Protein AF-A0AA37IYZ3-F1 (afdb_monomer)

Solvent-accessible surface area (backbone atoms only — not comparable to full-atom values): 4130 Å² total; per-residue (Å²): 131,54,76,66,55,53,49,52,54,48,52,52,50,52,52,48,44,52,51,52,27,52,50,21,52,53,51,42,52,54,35,47,78,70,71,37,66,87,37,71,67,36,52,50,29,50,50,48,27,53,57,31,50,52,55,54,49,50,32,48,76,72,56,64,75,44,92,79,66,84,80,79,125

Structure (mmCIF, N/CA/C/O backbone):
data_AF-A0AA37IYZ3-F1
#
_entry.id   AF-A0AA37IYZ3-F1
#
loop_
_atom_site.group_PDB
_atom_site.id
_atom_site.type_symbol
_atom_site.label_atom_id
_atom_site.label_alt_id
_atom_site.label_comp_id
_atom_site.label_asym_id
_atom_site.label_entity_id
_atom_site.label_seq_id
_atom_site.pdbx_PDB_ins_code
_atom_site.Cartn_x
_atom_site.Cartn_y
_atom_site.Cartn_z
_atom_site.occupancy
_atom_site.B_iso_or_equiv
_atom_site.auth_seq_id
_atom_site.auth_comp_id
_atom_site.auth_asym_id
_atom_site.auth_atom_id
_atom_site.pdbx_PDB_model_num
ATOM 1 N N . MET A 1 1 ? 21.217 4.790 -14.512 1.00 78.50 1 MET A N 1
ATOM 2 C CA . MET A 1 1 ? 20.247 3.701 -14.332 1.00 78.50 1 MET A CA 1
ATOM 3 C C . MET A 1 1 ? 20.132 2.945 -15.643 1.00 78.50 1 MET A C 1
ATOM 5 O O . MET A 1 1 ? 19.751 3.544 -16.644 1.00 78.50 1 MET A O 1
ATOM 9 N N . THR A 1 2 ? 20.532 1.682 -15.667 1.00 97.44 2 THR A N 1
ATOM 10 C CA . THR A 1 2 ? 20.362 0.778 -16.808 1.00 97.44 2 THR A CA 1
ATOM 11 C C . THR A 1 2 ? 18.891 0.363 -16.942 1.00 97.44 2 THR A C 1
ATOM 13 O O . THR A 1 2 ? 18.118 0.514 -15.989 1.00 97.44 2 THR A O 1
ATOM 16 N N . PRO A 1 3 ? 18.465 -0.185 -18.095 1.00 97.06 3 PRO A N 1
ATOM 17 C CA . PRO A 1 3 ? 17.120 -0.742 -18.232 1.00 97.06 3 PRO A CA 1
ATOM 18 C C . PRO A 1 3 ? 16.795 -1.803 -17.169 1.00 97.06 3 PRO A C 1
ATOM 20 O O . PRO A 1 3 ? 15.695 -1.797 -16.624 1.00 97.06 3 PRO A O 1
ATOM 23 N N . ALA A 1 4 ? 17.765 -2.657 -16.823 1.00 95.25 4 ALA A N 1
ATOM 24 C CA . ALA A 1 4 ? 17.609 -3.687 -15.797 1.00 95.25 4 ALA A CA 1
ATOM 25 C C . ALA A 1 4 ? 17.420 -3.086 -14.396 1.00 95.25 4 ALA A C 1
ATOM 27 O O . ALA A 1 4 ? 16.525 -3.495 -13.663 1.00 95.25 4 ALA A O 1
ATOM 28 N N . GLU A 1 5 ? 18.205 -2.064 -14.043 1.00 96.69 5 GLU A N 1
ATOM 29 C CA . GLU A 1 5 ? 18.026 -1.350 -12.774 1.00 96.69 5 GLU A CA 1
ATOM 30 C C . GLU A 1 5 ? 16.640 -0.694 -12.702 1.00 96.69 5 GLU A C 1
ATOM 32 O O . GLU A 1 5 ? 15.987 -0.737 -11.660 1.00 96.69 5 GLU A O 1
ATOM 37 N N . LYS A 1 6 ? 16.163 -0.109 -13.813 1.00 96.00 6 LYS A N 1
ATOM 38 C CA . LYS A 1 6 ? 14.826 0.498 -13.895 1.00 96.00 6 LYS A CA 1
ATOM 39 C C . LYS A 1 6 ? 13.714 -0.526 -13.690 1.00 96.00 6 LYS A C 1
ATOM 41 O O . LYS A 1 6 ? 12.756 -0.224 -12.981 1.00 96.00 6 LYS A O 1
ATOM 46 N N . LEU A 1 7 ? 13.849 -1.710 -14.284 1.00 93.50 7 LEU A N 1
ATOM 47 C CA . LEU A 1 7 ? 12.903 -2.806 -14.101 1.00 93.50 7 LEU A CA 1
ATOM 48 C C . LEU A 1 7 ? 12.880 -3.282 -12.642 1.00 93.50 7 LEU A C 1
ATOM 50 O O . LEU A 1 7 ? 11.812 -3.328 -12.045 1.00 93.50 7 LEU A O 1
ATOM 54 N N . ALA A 1 8 ? 14.044 -3.510 -12.029 1.00 93.88 8 ALA A N 1
ATOM 55 C CA . ALA A 1 8 ? 14.123 -3.939 -10.632 1.00 93.88 8 ALA A CA 1
ATOM 56 C C . ALA A 1 8 ? 13.501 -2.915 -9.662 1.00 93.88 8 ALA A C 1
ATOM 58 O O . ALA A 1 8 ? 12.793 -3.278 -8.725 1.00 93.88 8 ALA A O 1
ATOM 59 N N . ALA A 1 9 ? 13.720 -1.616 -9.896 1.00 95.25 9 ALA A N 1
ATOM 60 C CA . ALA A 1 9 ? 13.087 -0.564 -9.100 1.00 95.25 9 ALA A CA 1
ATOM 61 C C . ALA A 1 9 ? 11.557 -0.544 -9.268 1.00 95.25 9 ALA A C 1
ATOM 63 O O . ALA A 1 9 ? 10.833 -0.268 -8.310 1.00 95.25 9 ALA A O 1
ATOM 64 N N . TYR A 1 10 ? 11.066 -0.841 -10.473 1.00 92.31 10 TYR A N 1
ATOM 65 C CA . TYR A 1 10 ? 9.638 -0.961 -10.744 1.00 92.31 10 TYR A CA 1
ATOM 66 C C . TYR A 1 10 ? 9.021 -2.166 -10.017 1.00 92.31 10 TYR A C 1
ATOM 68 O 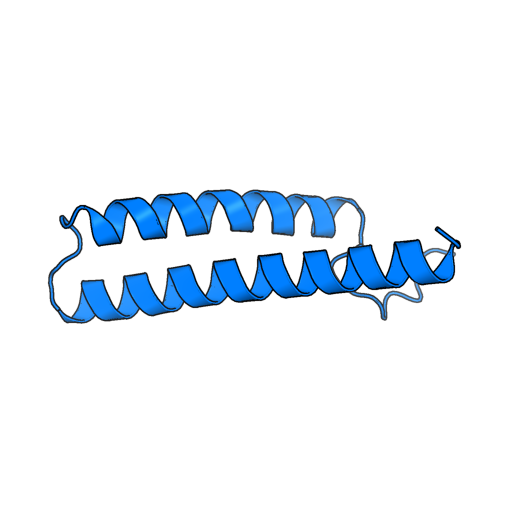O . TYR A 1 10 ? 8.020 -2.005 -9.321 1.00 92.31 10 TYR A O 1
ATOM 76 N N . GLU A 1 11 ? 9.646 -3.340 -10.105 1.00 92.75 11 GLU A N 1
ATOM 77 C CA . GLU A 1 11 ? 9.200 -4.561 -9.419 1.00 92.75 11 GLU A CA 1
ATOM 78 C C . GLU A 1 11 ? 9.182 -4.374 -7.895 1.00 92.75 11 GLU A C 1
ATOM 80 O O . GLU A 1 11 ? 8.200 -4.708 -7.229 1.00 92.75 11 GLU A O 1
ATOM 85 N N . ALA A 1 12 ? 10.221 -3.742 -7.340 1.00 95.12 12 ALA A N 1
ATOM 86 C CA . ALA A 1 12 ? 10.276 -3.398 -5.923 1.00 95.12 12 ALA A CA 1
ATOM 87 C C . ALA A 1 12 ? 9.143 -2.439 -5.516 1.00 95.12 12 ALA A C 1
ATOM 89 O O . ALA A 1 12 ? 8.521 -2.615 -4.466 1.00 95.12 12 ALA A O 1
ATOM 90 N N . MET A 1 13 ? 8.836 -1.437 -6.348 1.00 95.56 13 MET A N 1
ATOM 91 C CA . MET A 1 13 ? 7.723 -0.518 -6.099 1.00 95.56 13 MET A CA 1
ATOM 92 C C . MET A 1 13 ? 6.373 -1.243 -6.141 1.00 95.56 13 MET A C 1
ATOM 94 O O . MET A 1 13 ? 5.522 -1.009 -5.281 1.00 95.56 13 MET A O 1
ATOM 98 N N . GLN A 1 14 ? 6.179 -2.145 -7.100 1.00 93.94 14 GLN A N 1
ATOM 99 C CA . GLN A 1 14 ? 4.958 -2.933 -7.202 1.00 93.94 14 GLN A CA 1
ATOM 100 C C . GLN A 1 14 ? 4.758 -3.827 -5.973 1.00 93.94 14 GLN A C 1
ATOM 102 O O . GLN A 1 14 ? 3.675 -3.825 -5.381 1.00 93.94 14 GLN A O 1
ATOM 107 N N . GLN A 1 15 ? 5.808 -4.540 -5.552 1.00 95.31 15 GLN A N 1
ATOM 108 C CA . GLN A 1 15 ? 5.784 -5.361 -4.343 1.00 95.31 15 GLN A CA 1
ATOM 109 C C . GLN A 1 15 ? 5.459 -4.516 -3.108 1.00 95.31 15 GLN A C 1
ATOM 111 O O . GLN A 1 15 ? 4.623 -4.909 -2.294 1.00 95.31 15 GLN A O 1
ATOM 116 N N . PHE A 1 16 ? 6.071 -3.335 -2.994 1.00 97.19 16 PHE A N 1
ATOM 117 C CA . PHE A 1 16 ? 5.795 -2.405 -1.908 1.00 97.19 16 PHE A CA 1
ATOM 118 C C . PHE A 1 16 ? 4.314 -2.008 -1.875 1.00 97.19 16 PHE A C 1
ATOM 120 O O . PHE A 1 16 ? 3.671 -2.149 -0.840 1.00 97.19 16 PHE A O 1
ATOM 127 N N . VAL A 1 17 ? 3.734 -1.570 -2.998 1.00 97.25 17 VAL A N 1
ATOM 128 C CA . VAL A 1 17 ? 2.313 -1.179 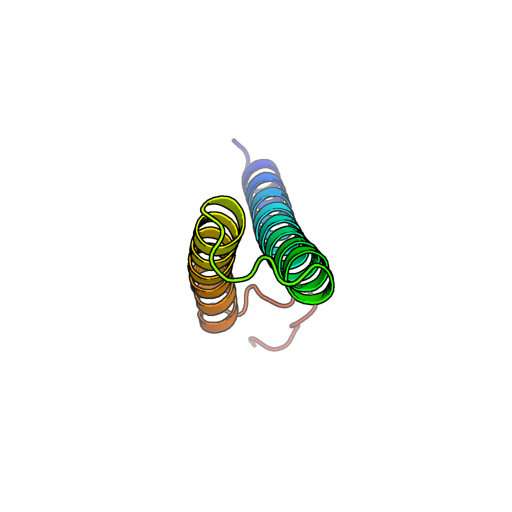-3.066 1.00 97.25 17 VAL A CA 1
ATOM 129 C C . VAL A 1 17 ? 1.394 -2.316 -2.613 1.00 97.25 17 VAL A C 1
ATOM 131 O O . VAL A 1 17 ? 0.469 -2.072 -1.834 1.00 97.25 17 VAL A O 1
ATOM 134 N N . GLN A 1 18 ? 1.662 -3.549 -3.054 1.00 96.81 18 GLN A N 1
ATOM 135 C CA . GLN A 1 18 ? 0.881 -4.720 -2.656 1.00 96.81 18 GLN A CA 1
ATOM 136 C C . GLN A 1 18 ? 0.979 -4.973 -1.145 1.00 96.81 18 GLN A C 1
ATOM 138 O O . GLN A 1 18 ? -0.044 -5.077 -0.470 1.00 96.81 18 GLN A O 1
ATOM 143 N N . GLN A 1 19 ? 2.194 -4.968 -0.589 1.00 97.94 19 GLN A N 1
ATOM 144 C CA . GLN A 1 19 ? 2.414 -5.140 0.850 1.00 97.94 19 GLN A CA 1
ATOM 145 C C . GLN A 1 19 ? 1.691 -4.071 1.673 1.00 97.94 19 GLN A C 1
ATOM 147 O O . GLN A 1 19 ? 1.020 -4.391 2.654 1.00 97.94 19 GLN A O 1
ATOM 152 N N . ARG A 1 20 ? 1.771 -2.799 1.265 1.00 98.38 20 ARG A N 1
ATOM 153 C CA . ARG A 1 20 ? 1.105 -1.702 1.980 1.00 98.38 20 ARG A CA 1
ATOM 154 C C . ARG A 1 20 ? -0.418 -1.820 1.942 1.00 98.38 20 ARG A C 1
ATOM 156 O O . ARG A 1 20 ? -1.072 -1.521 2.942 1.00 98.38 20 ARG A O 1
ATOM 163 N N . TYR A 1 21 ? -0.982 -2.263 0.818 1.00 98.62 21 TYR A N 1
ATOM 164 C CA . TYR A 1 21 ? -2.411 -2.547 0.713 1.00 98.62 21 TYR A CA 1
ATOM 165 C C . TYR A 1 21 ? -2.829 -3.671 1.675 1.00 98.62 21 TYR A C 1
ATOM 167 O O . TYR A 1 21 ? -3.770 -3.494 2.455 1.00 98.62 21 TYR A O 1
ATOM 175 N N . ASP A 1 22 ? -2.105 -4.791 1.668 1.00 98.44 22 ASP A N 1
ATOM 176 C CA . ASP A 1 22 ? -2.421 -5.958 2.499 1.00 98.44 22 ASP A CA 1
ATOM 177 C C . ASP A 1 22 ? -2.282 -5.651 3.996 1.00 98.44 22 ASP A C 1
ATOM 179 O O . ASP A 1 22 ? -3.152 -6.010 4.796 1.00 98.44 22 ASP A O 1
ATOM 183 N N . GLU A 1 23 ? -1.244 -4.908 4.386 1.00 98.56 23 GLU A N 1
ATOM 184 C CA . GLU A 1 23 ? -1.061 -4.426 5.756 1.00 98.56 23 GLU A CA 1
ATOM 185 C C . GLU A 1 23 ? -2.230 -3.552 6.222 1.00 98.56 23 GLU A C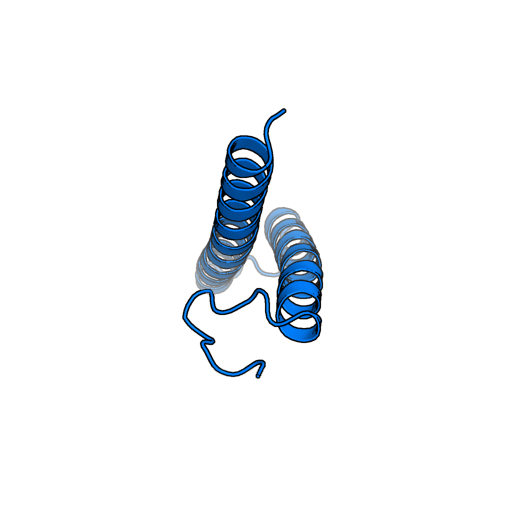 1
ATOM 187 O O . GLU A 1 23 ? -2.744 -3.746 7.329 1.00 98.56 23 GLU A O 1
ATOM 192 N N . ALA A 1 24 ? -2.670 -2.603 5.388 1.00 98.62 24 ALA A N 1
ATOM 193 C CA . ALA A 1 24 ? -3.790 -1.728 5.712 1.00 98.62 24 ALA A CA 1
ATOM 194 C C . ALA A 1 24 ? -5.078 -2.540 5.918 1.00 98.62 24 ALA A C 1
ATOM 196 O O . ALA A 1 24 ? -5.771 -2.361 6.923 1.00 98.62 24 ALA A O 1
ATOM 197 N N . VAL A 1 25 ? -5.364 -3.493 5.023 1.00 98.69 25 VAL A N 1
ATOM 198 C CA . VAL A 1 25 ? -6.520 -4.397 5.137 1.00 98.69 25 VAL A CA 1
ATOM 199 C C . VAL A 1 25 ? -6.451 -5.226 6.423 1.00 98.69 25 VAL A C 1
ATOM 201 O O . VAL A 1 25 ? -7.427 -5.267 7.180 1.00 98.69 25 VAL A O 1
ATOM 204 N N . ALA A 1 26 ? -5.303 -5.839 6.717 1.00 98.69 26 ALA A N 1
ATOM 205 C CA . ALA A 1 26 ? -5.115 -6.655 7.913 1.00 98.69 26 ALA A CA 1
ATOM 206 C C . ALA A 1 26 ? -5.270 -5.831 9.202 1.00 98.69 26 ALA A C 1
ATOM 208 O O . ALA A 1 26 ? -5.960 -6.248 10.138 1.00 98.69 26 ALA A O 1
ATOM 209 N N . ARG A 1 27 ? -4.688 -4.626 9.256 1.00 98.31 27 ARG A N 1
ATOM 210 C CA . ARG A 1 27 ? -4.823 -3.719 10.407 1.00 98.31 27 ARG A CA 1
ATOM 211 C C . ARG A 1 27 ? -6.250 -3.227 10.597 1.00 98.31 27 ARG A C 1
ATOM 213 O O . ARG A 1 27 ? -6.722 -3.186 11.735 1.00 98.31 27 ARG A O 1
ATOM 220 N N . MET A 1 28 ? -6.961 -2.903 9.519 1.00 98.56 28 MET A N 1
ATOM 221 C CA . MET A 1 28 ? -8.383 -2.562 9.598 1.00 98.56 28 MET A CA 1
ATOM 222 C C . MET A 1 28 ? -9.202 -3.720 10.173 1.00 98.56 28 MET A C 1
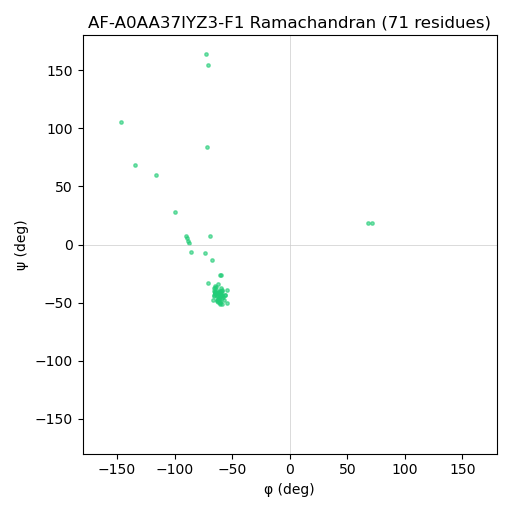ATOM 224 O O . MET A 1 28 ? -10.022 -3.490 11.061 1.00 98.56 28 MET A O 1
ATOM 228 N N . ALA A 1 29 ? -8.954 -4.958 9.732 1.00 98.62 29 ALA A N 1
ATOM 229 C CA . ALA A 1 29 ? -9.639 -6.141 10.254 1.00 98.62 29 ALA A CA 1
ATOM 230 C C . ALA A 1 29 ? -9.379 -6.348 11.758 1.00 98.62 29 ALA A C 1
ATOM 232 O O . ALA A 1 29 ? -10.315 -6.592 12.519 1.00 98.62 29 ALA A O 1
ATOM 233 N N . GLN A 1 30 ? -8.134 -6.167 12.212 1.00 98.50 30 GLN A N 1
ATOM 234 C CA . GLN A 1 30 ? -7.784 -6.228 13.638 1.00 98.50 30 GLN A CA 1
ATOM 235 C C . GLN A 1 30 ? -8.507 -5.152 14.461 1.00 98.50 30 GLN A C 1
ATOM 237 O O . GLN A 1 30 ? -9.078 -5.448 15.509 1.00 98.50 30 GLN A O 1
ATOM 242 N N . LEU A 1 31 ? -8.516 -3.902 13.989 1.00 98.38 31 LEU A N 1
ATOM 243 C CA . LEU A 1 31 ? -9.212 -2.802 14.663 1.00 98.38 31 LEU A CA 1
ATOM 244 C C . LEU A 1 31 ? -10.725 -3.028 14.700 1.00 98.38 31 LEU A C 1
ATOM 246 O O . LEU A 1 31 ? -11.362 -2.716 15.705 1.00 98.38 31 LEU A O 1
ATOM 250 N N . LYS A 1 32 ? -11.290 -3.604 13.636 1.00 98.06 32 LYS A N 1
ATOM 251 C CA . LYS A 1 32 ? -12.699 -3.987 13.568 1.00 98.06 32 LYS A CA 1
ATOM 252 C C . LYS A 1 32 ? -13.052 -5.036 14.620 1.00 98.06 32 LYS A C 1
ATOM 254 O O . LYS A 1 32 ? -14.006 -4.843 15.364 1.00 98.06 32 LYS A O 1
ATOM 259 N N . ALA A 1 33 ? -12.243 -6.089 14.745 1.00 98.50 33 ALA A N 1
ATOM 260 C CA . ALA A 1 33 ? -12.422 -7.118 15.771 1.00 98.50 33 ALA A CA 1
ATOM 261 C C . ALA A 1 33 ? -12.349 -6.554 17.206 1.00 98.50 33 ALA A C 1
ATOM 263 O O . ALA A 1 33 ? -12.969 -7.092 18.115 1.00 98.50 33 ALA A O 1
ATOM 264 N N . GLN A 1 34 ? -11.635 -5.441 17.401 1.00 98.25 34 GLN A N 1
ATOM 265 C CA . GLN A 1 34 ? -11.553 -4.711 18.672 1.00 98.25 34 GLN A CA 1
ATOM 266 C C . GLN A 1 34 ? -12.666 -3.657 18.858 1.00 98.25 34 GLN A C 1
ATOM 268 O O . GLN A 1 34 ? -12.643 -2.923 19.843 1.00 98.25 34 GLN A O 1
ATOM 273 N N . GLY A 1 35 ? -13.601 -3.502 17.911 1.00 98.25 35 GLY A N 1
ATOM 274 C CA . GLY A 1 35 ? -14.652 -2.475 17.959 1.00 98.25 35 GLY A CA 1
ATOM 275 C C . GLY A 1 35 ? -14.160 -1.038 17.713 1.00 98.25 35 GLY A C 1
ATOM 276 O O . GLY A 1 35 ? -14.840 -0.072 18.053 1.00 98.25 35 GLY A O 1
ATOM 277 N N . ARG A 1 36 ? -12.971 -0.858 17.122 1.00 98.12 36 ARG A N 1
ATOM 278 C CA . ARG A 1 36 ? -12.278 0.439 16.969 1.00 98.12 36 ARG A CA 1
ATOM 279 C C . ARG A 1 36 ? -12.437 1.076 15.585 1.00 98.12 36 ARG A C 1
ATOM 281 O O . ARG A 1 36 ? -11.585 1.863 15.165 1.00 98.12 36 ARG A O 1
ATOM 288 N N . GLU A 1 37 ? -13.535 0.801 14.887 1.00 97.38 37 GLU A N 1
ATOM 289 C CA . GLU A 1 37 ? -13.810 1.320 13.533 1.00 97.38 37 GLU A CA 1
ATOM 290 C C . GLU A 1 37 ? -13.883 2.860 13.470 1.00 97.38 37 GLU A C 1
ATOM 292 O O . GLU A 1 37 ? -13.579 3.472 12.450 1.00 97.38 37 GLU A O 1
ATOM 297 N N . LYS A 1 38 ? -14.227 3.523 14.583 1.00 97.19 38 LYS A N 1
ATOM 298 C CA . LYS A 1 38 ? -14.288 4.995 14.674 1.00 97.19 38 LYS A CA 1
ATOM 299 C C . LYS A 1 38 ? -12.959 5.647 15.076 1.00 97.19 38 LYS A C 1
ATOM 301 O O . LYS A 1 38 ? -12.907 6.866 15.254 1.00 97.19 38 LYS A O 1
ATOM 306 N N . SER A 1 39 ? -11.888 4.873 15.249 1.00 97.75 39 SER A N 1
ATOM 307 C CA . SER A 1 39 ? -10.581 5.407 15.648 1.00 97.75 39 SER A CA 1
ATOM 308 C C . SER A 1 39 ? -9.909 6.201 14.520 1.00 97.75 39 SER A C 1
ATOM 310 O O . SER A 1 39 ? -10.157 5.963 13.336 1.00 97.75 39 SER A O 1
ATOM 312 N N . ALA A 1 40 ? -9.031 7.143 14.882 1.00 98.25 40 ALA A N 1
ATOM 313 C CA . ALA A 1 40 ? -8.210 7.866 13.907 1.00 98.25 40 ALA A CA 1
ATOM 314 C C . ALA A 1 40 ? -7.327 6.903 13.097 1.00 98.25 40 ALA A C 1
ATOM 316 O O . ALA A 1 40 ? -7.251 7.017 11.878 1.00 98.25 40 ALA A O 1
ATOM 317 N N . THR A 1 41 ? -6.755 5.894 13.761 1.00 97.81 41 THR A N 1
ATOM 318 C CA . THR A 1 41 ? -5.950 4.849 13.120 1.00 97.81 41 THR A CA 1
ATOM 319 C C . THR A 1 41 ? -6.745 4.073 12.073 1.00 97.81 41 THR A C 1
ATOM 321 O O . THR A 1 41 ? -6.239 3.858 10.980 1.00 97.81 41 THR A O 1
ATOM 324 N N . TYR A 1 42 ? -7.999 3.694 12.350 1.00 98.56 42 TYR A N 1
ATOM 325 C CA . TYR A 1 42 ? -8.825 2.997 11.357 1.00 98.56 42 TYR A CA 1
ATOM 326 C C . TYR A 1 42 ? -9.062 3.860 10.113 1.00 98.56 42 TYR A C 1
ATOM 328 O O . TYR A 1 42 ? -8.916 3.376 8.993 1.00 98.56 42 TYR A O 1
ATOM 336 N N . ARG A 1 43 ? -9.372 5.152 10.298 1.00 98.31 43 ARG A N 1
ATOM 337 C CA . ARG A 1 43 ? -9.544 6.092 9.178 1.00 9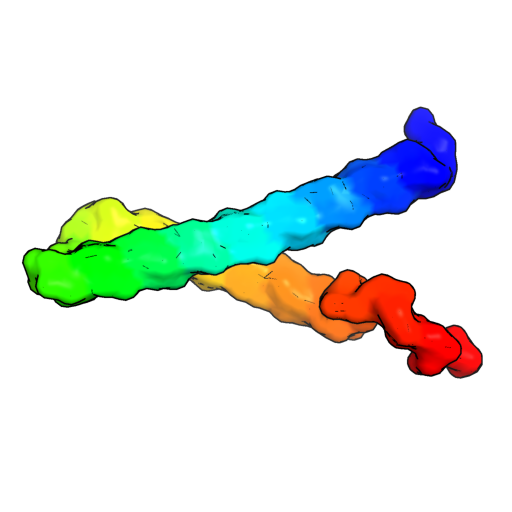8.31 43 ARG A CA 1
ATOM 338 C C . ARG A 1 43 ? -8.262 6.268 8.367 1.00 98.31 43 ARG A C 1
ATOM 340 O O . ARG A 1 43 ? -8.343 6.294 7.145 1.00 98.31 43 ARG A O 1
ATOM 347 N N . GLN A 1 44 ? -7.106 6.340 9.027 1.00 98.38 44 GLN A N 1
ATOM 348 C CA . GLN A 1 44 ? -5.814 6.394 8.344 1.00 98.38 44 GLN A CA 1
ATOM 349 C C . GLN A 1 44 ? -5.587 5.136 7.496 1.00 98.38 44 GLN A C 1
ATOM 351 O O . GLN A 1 44 ? -5.327 5.255 6.306 1.00 98.38 44 GLN A O 1
ATOM 356 N N . MET A 1 45 ? -5.777 3.941 8.067 1.00 98.50 45 MET A N 1
ATOM 357 C CA . MET A 1 45 ? -5.620 2.684 7.322 1.00 98.50 45 MET A CA 1
ATOM 358 C C . MET A 1 45 ? -6.620 2.566 6.165 1.00 98.50 45 MET A C 1
ATOM 360 O O . MET A 1 45 ? -6.286 2.031 5.115 1.00 98.50 45 MET A O 1
ATOM 364 N N . MET A 1 46 ? -7.837 3.095 6.319 1.00 98.56 46 MET A N 1
ATOM 365 C CA . MET A 1 46 ? -8.803 3.161 5.222 1.00 98.56 46 MET A CA 1
ATOM 366 C C . MET A 1 46 ? -8.321 4.074 4.088 1.00 98.56 46 MET A C 1
ATOM 368 O O . MET A 1 46 ? -8.478 3.718 2.922 1.00 98.56 46 MET A O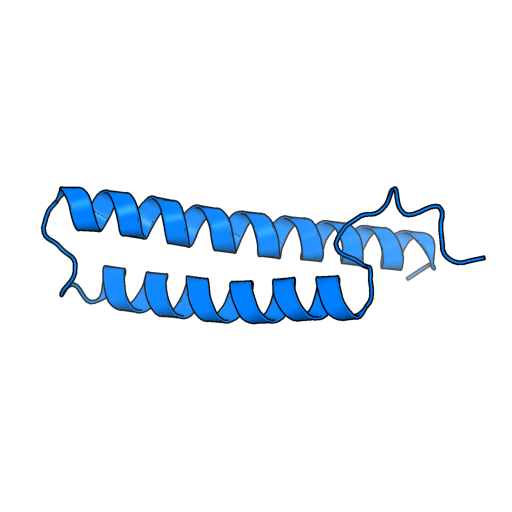 1
ATOM 372 N N . GLY A 1 47 ? -7.720 5.221 4.419 1.00 98.62 47 GLY A N 1
ATOM 373 C CA . GLY A 1 47 ? -7.080 6.106 3.446 1.00 98.62 47 GLY A CA 1
ATOM 374 C C . GLY A 1 47 ? -5.940 5.409 2.705 1.00 98.62 47 GLY A C 1
ATOM 375 O O . GLY A 1 47 ? -5.949 5.374 1.476 1.00 98.62 47 GLY A O 1
ATOM 376 N N . ASP A 1 48 ? -5.036 4.768 3.448 1.00 98.44 48 ASP A N 1
ATOM 377 C CA . ASP A 1 48 ? -3.919 3.998 2.891 1.00 98.44 48 ASP A CA 1
ATOM 378 C C . ASP A 1 48 ? -4.429 2.893 1.952 1.00 98.44 48 ASP A C 1
ATOM 380 O O . ASP A 1 48 ? -3.983 2.783 0.809 1.00 98.44 48 ASP A O 1
ATOM 384 N N . LYS A 1 49 ? -5.438 2.122 2.384 1.00 98.62 49 LYS A N 1
ATOM 385 C CA . LYS A 1 49 ? -6.072 1.082 1.564 1.00 98.62 49 LYS A CA 1
ATOM 386 C C . LYS A 1 49 ? -6.571 1.648 0.232 1.00 98.62 49 LYS A C 1
ATOM 388 O O . LYS A 1 49 ? -6.278 1.069 -0.810 1.00 98.62 49 LYS A O 1
ATOM 393 N N . LEU A 1 50 ? -7.329 2.747 0.253 1.00 98.69 50 LEU A N 1
ATOM 394 C CA . LEU A 1 50 ? -7.885 3.353 -0.965 1.00 98.69 50 LEU A CA 1
ATOM 395 C C . LEU A 1 50 ? -6.783 3.878 -1.891 1.00 98.69 50 LEU A C 1
ATOM 397 O O . LEU A 1 50 ? -6.846 3.671 -3.102 1.00 98.69 50 LEU A O 1
ATOM 401 N N . GLN A 1 51 ? -5.750 4.507 -1.330 1.00 98.38 51 GLN A N 1
ATOM 402 C CA . GLN A 1 51 ? -4.610 4.998 -2.098 1.00 98.38 51 GLN A CA 1
ATOM 403 C C . GLN A 1 51 ? -3.886 3.856 -2.822 1.00 98.38 51 GLN A C 1
ATOM 405 O O . GLN A 1 51 ? -3.686 3.933 -4.036 1.00 98.38 51 GLN A O 1
ATOM 410 N N . PHE A 1 52 ? -3.527 2.781 -2.116 1.00 98.31 52 PHE A N 1
ATOM 411 C CA . PHE A 1 52 ? -2.823 1.655 -2.735 1.00 98.31 52 PHE A CA 1
ATOM 412 C C . PHE A 1 52 ? -3.727 0.852 -3.676 1.00 98.31 52 PHE A C 1
ATOM 414 O O . PHE A 1 52 ? -3.268 0.424 -4.732 1.0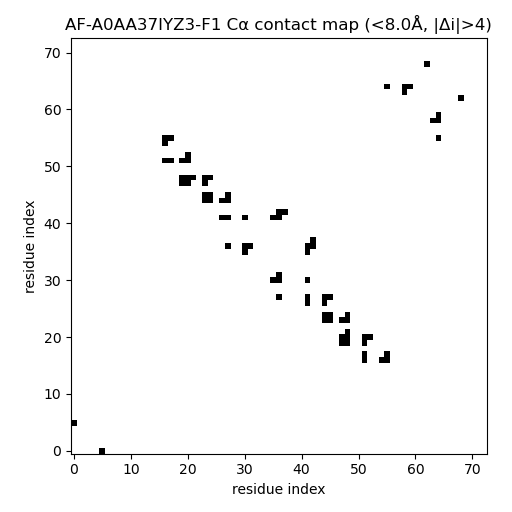0 98.31 52 PHE A O 1
ATOM 421 N N . GLN A 1 53 ? -5.026 0.737 -3.384 1.00 98.25 53 GLN A N 1
ATOM 422 C CA . GLN A 1 53 ? -5.999 0.136 -4.300 1.00 98.25 53 GLN A CA 1
ATOM 423 C C . GLN A 1 53 ? -6.061 0.868 -5.648 1.00 98.25 53 GLN A C 1
ATOM 425 O O . GLN A 1 53 ? -6.149 0.218 -6.693 1.00 98.25 53 GLN A O 1
ATOM 430 N N . ASN A 1 54 ? -5.987 2.202 -5.649 1.00 98.06 54 ASN A N 1
ATOM 431 C CA . ASN A 1 54 ? -5.966 2.988 -6.883 1.00 98.06 54 ASN A CA 1
ATOM 432 C C . ASN A 1 54 ? -4.703 2.705 -7.706 1.00 98.06 54 ASN A C 1
ATOM 434 O O . ASN A 1 54 ? -4.797 2.500 -8.914 1.00 98.06 54 ASN A O 1
ATOM 438 N N . VAL A 1 55 ? -3.536 2.618 -7.062 1.00 96.75 55 VAL A N 1
ATOM 439 C CA . VAL A 1 55 ? -2.275 2.289 -7.750 1.00 96.75 55 VAL A CA 1
ATOM 440 C C . VAL A 1 55 ? -2.300 0.863 -8.309 1.00 96.75 55 VAL A C 1
ATOM 442 O O . VAL A 1 55 ? -1.969 0.659 -9.474 1.00 96.75 55 VAL A O 1
ATOM 445 N N . LEU A 1 56 ? -2.773 -0.117 -7.532 1.00 95.88 56 LEU A N 1
ATOM 446 C CA . LEU A 1 56 ? -2.952 -1.493 -8.012 1.00 95.88 56 LEU A CA 1
ATOM 447 C C . LEU A 1 56 ? -3.920 -1.562 -9.201 1.00 95.88 56 LEU A C 1
ATOM 449 O O . LEU A 1 56 ? -3.705 -2.329 -10.136 1.00 95.88 56 LEU A O 1
ATOM 453 N N . SER A 1 57 ? -4.973 -0.742 -9.194 1.00 96.25 57 SER A N 1
ATOM 454 C CA . SER A 1 57 ? -5.914 -0.655 -10.316 1.00 96.25 57 SER A CA 1
ATOM 455 C C . SER A 1 57 ? -5.247 -0.091 -11.573 1.00 96.25 57 SER A C 1
ATOM 457 O O . SER A 1 57 ? -5.498 -0.591 -12.666 1.00 96.25 57 SER A O 1
ATOM 459 N N . LEU A 1 58 ? -4.344 0.886 -11.430 1.00 95.81 58 LEU A N 1
ATOM 460 C CA . LEU A 1 58 ? -3.540 1.386 -12.547 1.00 95.81 58 LEU A CA 1
ATOM 461 C C . LEU A 1 58 ? -2.622 0.299 -13.113 1.00 95.81 58 LEU A C 1
ATOM 463 O O . LEU A 1 58 ? -2.585 0.126 -14.327 1.00 95.81 58 LEU A O 1
ATOM 467 N N . TYR A 1 59 ? -1.941 -0.486 -12.273 1.00 94.06 59 TYR A N 1
ATOM 468 C CA . TYR A 1 59 ? -1.132 -1.607 -12.767 1.00 94.06 59 TYR A CA 1
ATOM 469 C C . TYR A 1 59 ? -1.953 -2.586 -13.602 1.00 94.06 59 TYR A C 1
ATOM 471 O O . TYR A 1 59 ? -1.522 -2.958 -14.689 1.00 94.06 59 TYR A O 1
ATOM 479 N N . LYS A 1 60 ? -3.167 -2.928 -13.158 1.00 92.06 60 LYS A N 1
ATOM 480 C CA . LYS A 1 60 ? -4.081 -3.796 -13.916 1.00 92.06 60 LYS A CA 1
ATOM 481 C C . LYS A 1 60 ? -4.435 -3.230 -15.289 1.00 92.06 60 LYS A C 1
ATOM 483 O O . LYS A 1 60 ? -4.415 -3.972 -16.269 1.00 92.06 60 LYS A O 1
ATOM 488 N N . ILE A 1 61 ? -4.726 -1.928 -15.370 1.00 94.19 61 ILE A N 1
ATOM 489 C CA . ILE A 1 61 ? -5.053 -1.241 -16.634 1.00 94.19 61 ILE A CA 1
ATOM 490 C C . ILE A 1 61 ? -3.908 -1.371 -17.643 1.00 94.19 61 ILE A C 1
ATOM 492 O O . ILE A 1 61 ? -4.154 -1.591 -18.825 1.00 94.19 61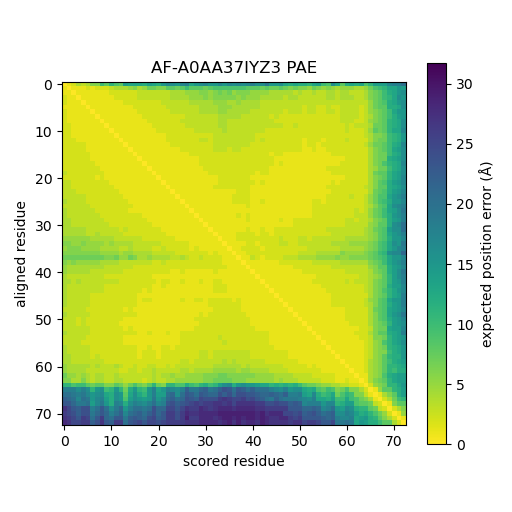 ILE A O 1
ATOM 496 N N . TYR A 1 62 ? -2.666 -1.282 -17.174 1.00 91.12 62 TYR A N 1
ATOM 497 C CA . TYR A 1 62 ? -1.479 -1.404 -18.019 1.00 91.12 62 TYR A CA 1
ATOM 498 C C . TYR A 1 62 ? -0.955 -2.846 -18.146 1.00 91.12 62 TYR A C 1
ATOM 500 O O . TYR A 1 62 ? 0.108 -3.052 -18.722 1.00 91.12 62 TYR A O 1
ATOM 508 N N . GLY A 1 63 ? -1.675 -3.845 -17.622 1.00 88.69 63 GLY A N 1
ATOM 509 C CA . GLY A 1 63 ? -1.267 -5.254 -17.670 1.00 88.69 63 GLY A CA 1
ATOM 510 C C . GLY A 1 63 ? -0.036 -5.588 -16.825 1.00 88.69 63 GLY A C 1
ATOM 511 O O . GLY A 1 63 ? 0.593 -6.617 -17.036 1.00 88.69 63 GLY A O 1
ATOM 512 N N . LEU A 1 64 ? 0.307 -4.724 -15.875 1.00 87.12 64 LEU A N 1
ATOM 513 C CA . LEU A 1 64 ? 1.482 -4.859 -15.025 1.00 87.12 64 LEU A CA 1
ATOM 514 C C . LEU A 1 64 ? 1.211 -5.731 -13.793 1.00 87.12 64 LEU A C 1
ATOM 516 O O . LEU A 1 64 ? 2.130 -6.039 -13.055 1.00 87.12 64 LEU A O 1
ATOM 520 N N . ASP A 1 65 ? -0.034 -6.140 -13.553 1.00 79.62 65 ASP A N 1
ATOM 521 C CA . ASP A 1 65 ? -0.459 -6.964 -12.416 1.00 79.62 65 ASP A CA 1
ATOM 522 C C . ASP A 1 65 ? -0.052 -8.443 -12.509 1.00 79.62 65 ASP A C 1
ATOM 524 O O . ASP A 1 65 ? -0.245 -9.183 -11.545 1.00 79.62 65 ASP A O 1
ATOM 528 N N . ASN A 1 66 ? 0.503 -8.874 -13.645 1.00 64.75 66 ASN A N 1
ATOM 529 C CA . ASN A 1 66 ? 0.971 -10.239 -13.844 1.00 64.75 66 ASN A CA 1
ATOM 530 C C . ASN A 1 66 ? 2.211 -10.281 -14.764 1.00 64.75 66 ASN A C 1
ATOM 532 O O . ASN A 1 66 ? 2.054 -10.127 -15.978 1.00 64.75 66 ASN A O 1
ATOM 536 N N . PRO A 1 67 ? 3.425 -10.518 -14.232 1.00 55.62 67 PRO A N 1
ATOM 537 C CA . PRO A 1 67 ? 4.633 -10.640 -15.050 1.00 55.62 67 PRO A CA 1
ATOM 538 C C . PRO A 1 67 ? 4.641 -11.891 -15.953 1.00 55.62 67 PRO A C 1
ATOM 540 O O . PRO A 1 67 ? 5.425 -11.942 -16.896 1.00 55.62 67 PRO A O 1
ATOM 543 N N . ASP A 1 68 ? 3.746 -12.866 -15.731 1.00 52.69 68 ASP A N 1
ATOM 544 C CA . ASP A 1 68 ? 3.625 -14.085 -16.550 1.00 52.69 68 ASP A CA 1
ATOM 545 C C . ASP A 1 68 ? 2.666 -13.945 -17.745 1.00 52.69 68 ASP A C 1
ATOM 547 O O . ASP A 1 68 ? 2.407 -14.924 -18.453 1.00 52.69 68 ASP A O 1
ATOM 551 N N . ARG A 1 69 ? 2.127 -12.747 -18.016 1.00 49.06 69 ARG A N 1
ATOM 552 C CA . ARG A 1 69 ? 1.278 -12.522 -19.193 1.00 49.06 69 ARG A CA 1
ATOM 553 C C . ARG A 1 69 ? 2.150 -12.532 -20.466 1.00 49.06 69 ARG A C 1
ATOM 555 O O . ARG A 1 69 ? 2.541 -11.491 -20.980 1.00 49.06 69 ARG A O 1
ATOM 562 N N . LYS A 1 70 ? 2.431 -13.729 -20.995 1.00 45.81 70 LYS A N 1
ATOM 563 C CA . LYS A 1 70 ? 3.041 -13.979 -22.322 1.00 45.81 70 LYS A CA 1
ATOM 564 C C . LYS A 1 70 ? 2.118 -13.626 -23.500 1.00 45.81 70 LYS A C 1
ATOM 566 O O . LYS A 1 70 ? 2.470 -13.867 -24.653 1.00 45.81 70 LYS A O 1
ATOM 571 N N . ASP A 1 71 ? 0.976 -13.006 -23.224 1.00 45.59 71 ASP A N 1
ATOM 572 C CA . ASP A 1 71 ? -0.121 -12.839 -24.170 1.00 45.59 71 ASP A CA 1
ATOM 573 C C . ASP A 1 71 ? -0.333 -11.346 -24.454 1.00 45.59 71 ASP A C 1
ATOM 575 O O . ASP A 1 71 ? -1.376 -10.758 -24.178 1.00 45.59 71 ASP A O 1
ATOM 579 N N . ALA A 1 72 ? 0.708 -10.710 -24.972 1.00 41.50 72 ALA A N 1
ATOM 580 C CA . ALA A 1 72 ? 0.586 -9.493 -25.763 1.00 41.50 72 ALA A CA 1
ATOM 581 C C . ALA A 1 72 ? 1.489 -9.677 -26.987 1.00 41.50 72 ALA A C 1
ATOM 583 O O . ALA A 1 72 ? 2.574 -9.104 -27.078 1.00 41.50 72 ALA A O 1
ATOM 584 N N . SER A 1 73 ? 1.064 -10.614 -27.845 1.00 39.00 73 SER A N 1
ATOM 585 C CA . SER A 1 73 ? 1.492 -10.697 -29.248 1.00 39.00 73 SER A CA 1
ATOM 586 C C . SER A 1 73 ? 0.912 -9.535 -30.044 1.00 39.00 73 SER A C 1
ATOM 588 O O . SER A 1 73 ? -0.228 -9.127 -29.721 1.00 39.00 73 SER A O 1
#

Secondary structure (DSSP, 8-state):
--HHHHHHHHHHHHHHHHHHHHHHHHHHHHHHHTT-TTSHHHHHHHHHHHHHHHHHHHHHHTTTT-TT-----

Organism: NCBI:txid2903556

Sequence (73 aa):
MTPAEKLAAYEAMQQFVQQRYDEAVARMAQLKAQGREKSATYRQMMGDKLQFQNVLSLYKIYGLDNPDRKDAS

pLDDT: mean 91.03, std 15.33, range [39.0, 98.69]

Nearest PDB structures (foldseek):
  4wwf-assembly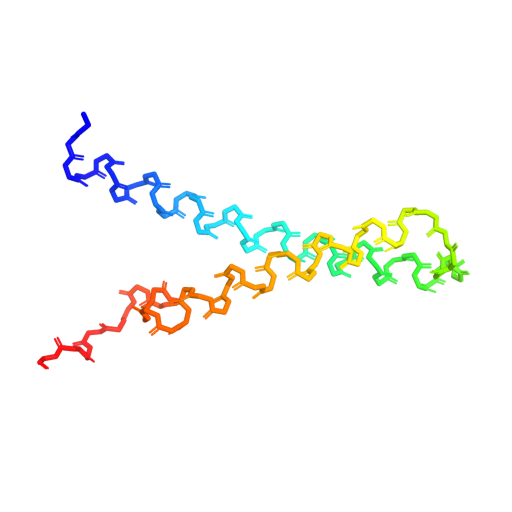2_B-2  TM=7.749E-01  e=1.876E+00  Cupriavidus metallidurans CH34
  4wwf-assembly1_A-3  TM=7.001E-01  e=1.469E+00  Cupriavidus metallidurans CH34
  8d06-assembly4_K  TM=7.742E-01  e=2.709E+00  synthetic construct
  8d06-assembly1_A  TM=7.676E-01  e=5.313E+00  synthetic construct

Foldseek 3Di:
DDPVVVVVVVVVVLVVLVVQLVVLVVVLVVCVVVVNCVPPSNVVSVVSNVVSVVVCVVCVVVVNNDPPCPPPD

Radius of gyration: 15.83 Å; Cα contacts (8 Å, |Δi|>4): 40; chains: 1; bounding box: 35×22×48 Å

Mean predicted aligned error: 4.98 Å